Protein AF-A0A7Y4JTW4-F1 (afdb_monomer_lite)

pLDDT: mean 84.29, std 13.77, range [33.34, 96.62]

Radius of gyration: 16.79 Å; chains: 1; bounding box: 44×38×46 Å

Structure (mmCIF, N/CA/C/O backbone):
data_AF-A0A7Y4JTW4-F1
#
_entry.id   AF-A0A7Y4JTW4-F1
#
loop_
_atom_site.group_PDB
_atom_site.id
_atom_site.type_symbol
_atom_site.label_atom_id
_atom_site.label_alt_id
_atom_site.label_comp_id
_atom_site.label_asym_id
_atom_site.label_entity_id
_atom_site.label_seq_id
_atom_site.pdbx_PDB_ins_code
_atom_site.Cartn_x
_atom_site.Cartn_y
_atom_site.Cartn_z
_atom_site.occupancy
_atom_site.B_iso_or_equiv
_atom_site.auth_seq_id
_atom_site.auth_comp_id
_atom_site.auth_asym_id
_atom_site.auth_atom_id
_atom_site.pdbx_PDB_model_num
ATOM 1 N N . VAL A 1 1 ? 24.278 -27.206 -2.780 1.00 47.94 1 VAL A N 1
ATOM 2 C CA . VAL A 1 1 ? 23.056 -26.739 -3.478 1.00 47.94 1 VAL A CA 1
ATOM 3 C C . VAL A 1 1 ? 22.420 -25.728 -2.543 1.00 47.94 1 VAL A C 1
ATOM 5 O O . VAL A 1 1 ? 21.981 -26.154 -1.494 1.00 47.94 1 VAL A O 1
ATOM 8 N N . GLY A 1 2 ? 22.519 -24.411 -2.703 1.00 50.31 2 GLY A N 1
ATOM 9 C CA . GLY A 1 2 ? 22.709 -23.586 -3.894 1.00 50.31 2 GLY A CA 1
ATOM 10 C C . GLY A 1 2 ? 21.420 -22.787 -4.067 1.00 50.31 2 GLY A C 1
ATOM 11 O O . GLY A 1 2 ? 20.563 -23.230 -4.823 1.00 50.31 2 GLY A O 1
ATOM 12 N N . ASP A 1 3 ? 21.254 -21.712 -3.290 1.00 65.81 3 ASP A N 1
ATOM 13 C CA . ASP A 1 3 ? 20.049 -20.871 -3.254 1.00 65.81 3 ASP A CA 1
ATOM 14 C C . ASP A 1 3 ? 19.838 -20.158 -4.597 1.00 65.81 3 ASP A C 1
ATOM 16 O O . ASP A 1 3 ? 20.261 -19.023 -4.809 1.00 65.81 3 ASP A O 1
ATOM 20 N N . ILE A 1 4 ? 19.210 -20.853 -5.545 1.00 70.94 4 ILE A N 1
ATOM 21 C CA . ILE A 1 4 ? 18.738 -20.263 -6.796 1.00 70.94 4 ILE A CA 1
ATOM 22 C C . ILE A 1 4 ? 17.365 -19.654 -6.512 1.00 70.94 4 ILE A C 1
ATOM 24 O O . ILE A 1 4 ? 16.379 -20.372 -6.354 1.00 70.94 4 ILE A O 1
ATOM 28 N N . GLY A 1 5 ? 17.307 -18.324 -6.446 1.00 71.31 5 GLY A N 1
ATOM 29 C CA . GLY A 1 5 ? 16.070 -17.555 -6.325 1.00 71.31 5 GLY A CA 1
ATOM 30 C C . GLY A 1 5 ? 15.777 -16.757 -7.595 1.00 71.31 5 GLY A C 1
ATOM 31 O O . GLY A 1 5 ? 16.687 -16.214 -8.217 1.00 71.31 5 GLY A O 1
ATOM 32 N N . GLN A 1 6 ? 14.501 -16.661 -7.973 1.00 73.25 6 GLN A N 1
ATOM 33 C CA . GLN A 1 6 ? 14.028 -15.773 -9.036 1.00 73.25 6 GLN A CA 1
ATOM 34 C C . GLN A 1 6 ? 13.339 -14.560 -8.403 1.00 73.25 6 GLN A C 1
ATOM 36 O O . GLN A 1 6 ? 12.412 -14.718 -7.610 1.00 73.25 6 GLN A O 1
ATOM 41 N N . VAL A 1 7 ? 13.757 -13.352 -8.784 1.00 73.69 7 VAL A N 1
ATOM 42 C CA . VAL A 1 7 ? 13.100 -12.101 -8.380 1.00 73.69 7 VAL A CA 1
ATOM 43 C C . VAL A 1 7 ? 12.249 -11.596 -9.540 1.00 73.69 7 VAL A C 1
ATOM 45 O O . VAL A 1 7 ? 12.721 -11.509 -10.671 1.00 73.69 7 VAL A O 1
ATOM 48 N N . VAL A 1 8 ? 10.986 -11.265 -9.263 1.00 79.19 8 VAL A N 1
ATOM 49 C CA . VAL A 1 8 ? 10.088 -10.614 -10.226 1.00 79.19 8 VAL A CA 1
ATOM 50 C C . VAL A 1 8 ? 9.944 -9.153 -9.826 1.00 79.19 8 VAL A C 1
ATOM 52 O O . VAL A 1 8 ? 9.348 -8.844 -8.793 1.00 79.19 8 VAL A O 1
ATOM 55 N N . SER A 1 9 ? 10.492 -8.251 -10.638 1.00 76.06 9 SER A N 1
ATOM 56 C CA . SER A 1 9 ? 10.408 -6.811 -10.386 1.00 76.06 9 SER A CA 1
ATOM 57 C C . SER A 1 9 ? 8.951 -6.350 -10.312 1.00 76.06 9 SER A C 1
ATOM 59 O O . SER A 1 9 ? 8.116 -6.734 -11.130 1.00 76.06 9 SER A O 1
ATOM 61 N N . GLY A 1 10 ? 8.639 -5.530 -9.308 1.00 78.44 10 GLY A N 1
ATOM 62 C CA . GLY A 1 10 ? 7.292 -5.003 -9.076 1.00 78.44 10 GLY A CA 1
ATOM 63 C C . GLY A 1 10 ? 6.348 -5.938 -8.313 1.00 78.44 10 GLY A C 1
ATOM 64 O O . GLY A 1 10 ? 5.273 -5.4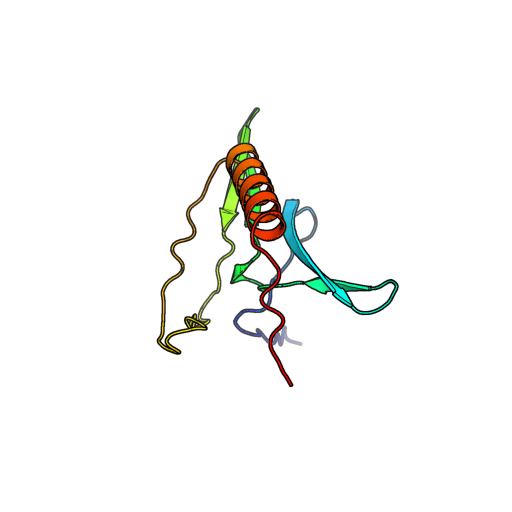90 -7.910 1.00 78.44 10 GLY A O 1
ATOM 65 N N . LEU A 1 11 ? 6.734 -7.194 -8.055 1.00 84.94 11 LEU A N 1
ATOM 66 C CA . LEU A 1 11 ? 5.975 -8.083 -7.176 1.00 84.94 11 LEU A CA 1
ATOM 67 C C . LEU A 1 11 ? 6.042 -7.573 -5.730 1.00 84.94 11 LEU A C 1
ATOM 69 O O . LEU A 1 11 ? 7.113 -7.234 -5.230 1.00 84.94 11 LEU A O 1
ATOM 73 N N . ALA A 1 12 ? 4.901 -7.543 -5.040 1.00 86.00 12 ALA A N 1
ATOM 74 C CA . ALA A 1 12 ? 4.899 -7.275 -3.607 1.00 86.00 12 ALA A CA 1
ATOM 75 C C . ALA A 1 12 ? 5.546 -8.451 -2.861 1.00 86.00 12 ALA A C 1
ATOM 77 O O . ALA A 1 12 ? 5.030 -9.568 -2.896 1.00 86.00 12 ALA A O 1
ATOM 78 N N . SER A 1 13 ? 6.664 -8.199 -2.184 1.00 86.00 13 SER A N 1
ATOM 79 C CA . SER A 1 13 ? 7.251 -9.135 -1.225 1.00 86.00 13 SER A CA 1
ATOM 80 C C . SER A 1 13 ? 6.566 -8.989 0.130 1.00 86.00 13 SER A C 1
ATOM 82 O O . SER A 1 13 ? 6.092 -7.906 0.463 1.00 86.00 13 SER A O 1
ATOM 84 N N . PHE A 1 14 ? 6.510 -10.058 0.918 1.00 89.50 14 PHE A N 1
ATOM 85 C CA . PHE A 1 14 ? 5.992 -10.040 2.286 1.00 89.50 14 PHE A CA 1
ATOM 86 C C . PHE A 1 14 ? 6.929 -10.841 3.177 1.00 89.50 14 PHE A C 1
ATOM 88 O O . PHE A 1 14 ? 7.464 -11.861 2.740 1.00 89.50 14 PHE A O 1
ATOM 95 N N . SER A 1 15 ? 7.092 -10.386 4.414 1.00 90.38 15 SER A N 1
ATOM 96 C CA . SER A 1 15 ? 7.865 -11.097 5.431 1.00 90.38 15 SER A CA 1
ATOM 97 C C . SER A 1 15 ? 6.966 -11.511 6.590 1.00 90.38 15 SER A C 1
ATOM 99 O O . SER A 1 15 ? 5.983 -10.837 6.903 1.00 90.38 15 SER A O 1
ATOM 101 N N . GLU A 1 16 ? 7.298 -12.618 7.252 1.00 92.00 16 GLU A N 1
ATOM 102 C CA . GLU A 1 16 ? 6.583 -13.031 8.460 1.00 92.00 16 GLU A CA 1
ATOM 103 C C . GLU A 1 16 ? 6.659 -11.943 9.540 1.00 92.00 16 GLU A C 1
ATOM 105 O O . GLU A 1 16 ? 7.693 -11.305 9.738 1.00 92.00 16 GLU A O 1
ATOM 110 N N . GLY A 1 17 ? 5.533 -11.707 10.219 1.00 91.44 17 GLY A N 1
ATOM 111 C CA . GLY A 1 17 ? 5.411 -10.659 11.236 1.00 91.44 17 GLY A CA 1
ATOM 112 C C . GLY A 1 17 ? 5.321 -9.229 10.689 1.00 91.44 17 GLY A C 1
ATOM 113 O O . GLY A 1 17 ? 5.204 -8.293 11.478 1.00 91.44 17 GLY A O 1
ATOM 114 N N . GLU A 1 18 ? 5.348 -9.033 9.367 1.00 92.94 18 GLU A N 1
ATOM 115 C CA . GLU A 1 18 ? 5.183 -7.712 8.767 1.00 92.94 18 GLU A CA 1
ATOM 116 C C . GLU A 1 18 ? 3.733 -7.215 8.903 1.00 92.94 18 GLU A C 1
ATOM 118 O O . GLU A 1 18 ? 2.783 -7.876 8.484 1.00 92.94 18 GLU A O 1
ATOM 123 N N . GLU A 1 19 ? 3.557 -6.008 9.443 1.00 94.81 19 GLU A N 1
ATOM 124 C CA . GLU A 1 19 ? 2.279 -5.299 9.407 1.00 94.81 19 GLU A CA 1
ATOM 125 C C . GLU A 1 19 ? 2.236 -4.403 8.166 1.00 94.81 19 GLU A C 1
ATOM 127 O O . GLU A 1 19 ? 3.139 -3.595 7.937 1.00 94.81 19 GLU A O 1
ATOM 132 N N . VAL A 1 20 ? 1.195 -4.544 7.343 1.00 94.50 20 VAL A N 1
ATOM 133 C CA . VAL A 1 20 ? 1.104 -3.867 6.043 1.00 94.50 20 VAL A CA 1
ATOM 134 C C . VAL A 1 20 ? -0.287 -3.318 5.777 1.00 94.50 20 VAL A C 1
ATOM 136 O O . VAL A 1 20 ? -1.295 -3.856 6.233 1.00 94.50 20 VAL A O 1
ATOM 139 N N . VAL A 1 21 ? -0.340 -2.267 4.967 1.00 94.25 21 VAL A N 1
ATOM 140 C CA . VAL A 1 21 ? -1.558 -1.819 4.293 1.00 94.25 21 VAL A CA 1
ATOM 141 C C . VAL A 1 21 ? -1.428 -2.158 2.815 1.00 94.25 21 VAL A C 1
ATOM 143 O O . VAL A 1 21 ? -0.431 -1.824 2.173 1.00 94.25 21 VAL A O 1
ATOM 146 N N . VAL A 1 22 ? -2.450 -2.825 2.286 1.00 93.56 22 VAL A N 1
ATOM 147 C CA . VAL A 1 22 ? -2.554 -3.231 0.885 1.00 93.56 22 VAL A CA 1
ATOM 148 C C . VAL A 1 22 ? -3.951 -2.937 0.354 1.00 93.56 22 VAL A C 1
ATOM 150 O O . VAL A 1 22 ? -4.919 -2.884 1.116 1.00 93.56 22 VAL A O 1
ATOM 153 N N . PHE A 1 23 ? -4.064 -2.773 -0.960 1.00 91.94 23 PHE A N 1
ATOM 154 C CA . PHE A 1 23 ? -5.340 -2.577 -1.638 1.00 91.94 23 PHE A CA 1
ATOM 155 C C . PHE A 1 23 ? -5.759 -3.870 -2.319 1.00 91.94 23 PHE A C 1
ATOM 157 O O . PHE A 1 23 ? -4.959 -4.510 -2.995 1.00 91.94 23 PHE A O 1
ATOM 164 N N . LEU A 1 24 ? -7.014 -4.263 -2.127 1.00 91.00 24 LEU A N 1
ATOM 165 C CA . LEU A 1 24 ? -7.543 -5.519 -2.637 1.00 91.00 24 LEU A CA 1
ATOM 166 C C . LEU A 1 24 ? -8.703 -5.261 -3.589 1.00 91.00 24 LEU A C 1
ATOM 168 O O . LEU A 1 24 ? -9.569 -4.427 -3.328 1.00 91.00 24 LEU A O 1
ATOM 172 N N . GLU A 1 25 ? -8.753 -6.045 -4.654 1.00 89.56 25 GLU A N 1
ATOM 173 C CA . GLU A 1 25 ? -9.882 -6.111 -5.573 1.00 89.56 25 GLU A CA 1
ATOM 174 C C . GLU A 1 25 ? -10.581 -7.457 -5.439 1.00 89.56 25 GLU A C 1
ATOM 176 O O . GLU A 1 25 ? -9.940 -8.492 -5.250 1.00 89.56 25 GLU A O 1
ATOM 181 N N . LYS A 1 26 ? -11.911 -7.460 -5.552 1.00 89.62 26 LYS A N 1
ATOM 182 C CA . LYS A 1 26 ? -12.672 -8.711 -5.587 1.00 89.62 26 LYS A CA 1
ATOM 183 C C . LYS A 1 26 ? -12.390 -9.449 -6.890 1.00 89.62 26 LYS A C 1
ATOM 185 O O . LYS A 1 26 ? -12.547 -8.894 -7.974 1.00 89.62 26 LYS A O 1
ATOM 190 N N . ARG A 1 27 ? -12.067 -10.732 -6.772 1.00 87.50 27 ARG A N 1
ATOM 191 C CA . ARG A 1 27 ? -11.947 -11.678 -7.877 1.00 87.50 27 ARG A CA 1
ATOM 192 C C . ARG A 1 27 ? -13.018 -12.755 -7.710 1.00 87.50 27 ARG A C 1
ATOM 194 O O . ARG A 1 27 ? -12.876 -13.689 -6.926 1.00 87.50 27 ARG A O 1
ATOM 201 N N . GLY A 1 28 ? -14.116 -12.615 -8.448 1.00 85.31 28 GLY A N 1
ATOM 202 C CA . GLY A 1 28 ? -15.274 -13.502 -8.312 1.00 85.31 28 GLY A CA 1
ATOM 203 C C . GLY A 1 28 ? -16.000 -13.335 -6.971 1.00 85.31 28 GLY A C 1
ATOM 204 O O . GLY A 1 28 ? -15.984 -12.258 -6.376 1.00 85.31 28 GLY A O 1
ATOM 205 N N . ALA A 1 29 ? -16.667 -14.397 -6.511 1.00 84.44 29 ALA A N 1
ATOM 206 C CA . ALA A 1 29 ? -17.546 -14.337 -5.340 1.00 84.44 29 ALA A CA 1
ATOM 207 C C . ALA A 1 29 ? -16.804 -14.336 -3.992 1.00 84.44 29 ALA A C 1
ATOM 209 O O . ALA A 1 29 ? -17.332 -13.812 -3.011 1.00 84.44 29 ALA A O 1
ATOM 210 N N . SER A 1 30 ? -15.603 -14.922 -3.929 1.00 85.00 30 SER A N 1
ATOM 211 C CA . SER A 1 30 ? -14.957 -15.240 -2.644 1.00 85.00 30 SER A CA 1
ATOM 212 C C . SER A 1 30 ? -13.456 -14.970 -2.590 1.00 85.00 30 SER A C 1
ATOM 214 O O . SER A 1 30 ? -12.873 -15.107 -1.520 1.00 85.00 30 SER A O 1
ATOM 216 N N . ALA A 1 31 ? -12.816 -14.598 -3.702 1.00 88.56 31 ALA A N 1
ATOM 217 C CA . ALA A 1 31 ? -11.384 -14.325 -3.711 1.00 88.56 31 ALA A CA 1
ATOM 218 C C . ALA A 1 31 ? -11.100 -12.823 -3.778 1.00 88.56 31 ALA A C 1
ATOM 220 O O . ALA A 1 31 ? -11.882 -12.037 -4.318 1.00 88.56 31 ALA A O 1
ATOM 221 N N . PHE A 1 32 ? -9.942 -12.443 -3.250 1.00 87.12 32 PHE A N 1
ATOM 222 C CA . PHE A 1 32 ? -9.371 -11.113 -3.397 1.00 87.12 32 PHE A CA 1
ATOM 223 C C . PHE A 1 32 ? -8.018 -11.226 -4.085 1.00 87.12 32 PHE A C 1
ATOM 225 O O . PHE A 1 32 ? -7.268 -12.171 -3.843 1.00 87.12 32 PHE A O 1
ATOM 232 N N . GLN A 1 33 ? -7.715 -10.260 -4.941 1.00 88.56 33 GLN A N 1
ATOM 233 C CA . GLN A 1 33 ? -6.398 -10.098 -5.537 1.00 88.56 33 GLN A CA 1
ATOM 234 C C . GLN A 1 33 ? -5.779 -8.794 -5.055 1.00 88.56 33 GLN A C 1
ATOM 236 O O . GLN A 1 33 ? -6.481 -7.803 -4.846 1.00 88.56 33 GLN A O 1
ATOM 241 N N . LEU A 1 34 ? -4.460 -8.803 -4.883 1.00 88.38 34 LEU A N 1
ATOM 242 C CA . LEU A 1 34 ? -3.711 -7.590 -4.597 1.00 88.38 34 LEU A CA 1
ATOM 243 C C . LEU A 1 34 ? -3.809 -6.640 -5.796 1.00 88.38 34 LEU A C 1
ATOM 245 O O . LEU A 1 34 ? -3.595 -7.056 -6.931 1.00 88.38 34 LEU A O 1
ATOM 249 N N . SER A 1 35 ? -4.116 -5.374 -5.535 1.00 86.50 35 SER A N 1
ATOM 250 C CA . SER A 1 35 ? -4.099 -4.298 -6.524 1.00 86.50 35 SER A CA 1
ATOM 251 C C . SER A 1 35 ? -2.869 -3.417 -6.298 1.00 86.50 35 SER A C 1
ATOM 253 O O . SER A 1 35 ? -2.471 -3.159 -5.162 1.00 86.50 35 SER A O 1
ATOM 255 N N . GLY A 1 36 ? -2.217 -3.004 -7.386 1.00 83.94 36 GLY A N 1
ATOM 256 C CA . GLY A 1 36 ? -1.018 -2.154 -7.355 1.00 83.94 36 GLY A CA 1
ATOM 257 C C . GLY A 1 36 ? 0.300 -2.843 -6.965 1.00 83.94 36 GLY A C 1
ATOM 258 O O . GLY A 1 36 ? 1.356 -2.234 -7.114 1.00 83.94 36 GLY A O 1
ATOM 259 N N . MET A 1 37 ? 0.282 -4.103 -6.512 1.00 89.44 37 MET A N 1
ATOM 260 C CA . MET A 1 37 ? 1.487 -4.877 -6.157 1.00 89.44 37 MET A CA 1
ATOM 261 C C . MET A 1 37 ? 2.441 -4.090 -5.234 1.00 89.44 37 MET A C 1
ATOM 263 O O . MET A 1 37 ? 1.987 -3.532 -4.235 1.00 89.44 37 MET A O 1
ATOM 267 N N . ALA A 1 38 ? 3.745 -4.031 -5.538 1.00 85.06 38 ALA A N 1
ATOM 268 C CA . ALA A 1 38 ? 4.716 -3.286 -4.734 1.00 85.06 38 ALA A CA 1
ATOM 269 C C . ALA A 1 38 ? 4.388 -1.783 -4.638 1.00 85.06 38 ALA A C 1
ATOM 271 O O . ALA A 1 38 ? 4.597 -1.184 -3.589 1.00 85.06 38 ALA A O 1
ATOM 272 N N . GLN A 1 39 ? 3.805 -1.187 -5.686 1.00 87.50 39 GLN A N 1
ATOM 273 C CA . GLN A 1 39 ? 3.451 0.241 -5.710 1.00 87.50 39 GLN A CA 1
ATOM 274 C C . GLN A 1 39 ? 2.312 0.581 -4.736 1.00 87.50 39 GLN A C 1
ATOM 276 O O . GLN A 1 39 ? 2.230 1.702 -4.243 1.00 87.50 39 GLN A O 1
ATOM 281 N N . GLY A 1 40 ? 1.418 -0.379 -4.480 1.00 89.12 40 GLY A N 1
ATOM 282 C CA . GLY A 1 40 ? 0.256 -0.213 -3.604 1.00 89.12 40 GLY A CA 1
ATOM 283 C C . GLY A 1 40 ? 0.491 -0.645 -2.155 1.00 89.12 40 GLY A C 1
ATOM 284 O O . GLY A 1 40 ? -0.415 -0.516 -1.331 1.00 89.12 40 GLY A O 1
ATOM 285 N N . LYS A 1 41 ? 1.671 -1.186 -1.832 1.00 93.81 41 LYS A N 1
ATOM 286 C CA . LYS A 1 41 ? 1.984 -1.712 -0.502 1.00 93.81 41 LYS A CA 1
ATOM 287 C C . LYS A 1 41 ? 2.595 -0.622 0.378 1.00 93.81 41 LYS A C 1
ATOM 289 O O . LYS A 1 41 ? 3.527 0.068 -0.026 1.00 93.81 41 LYS A O 1
ATOM 294 N N . TYR A 1 42 ? 2.124 -0.533 1.618 1.00 94.44 42 TYR A N 1
ATOM 295 C CA . TYR A 1 42 ? 2.753 0.259 2.672 1.00 94.44 42 TYR A CA 1
ATOM 296 C C . TYR A 1 42 ? 3.126 -0.651 3.837 1.00 94.44 42 TYR A C 1
ATOM 298 O O . TYR A 1 42 ? 2.275 -1.383 4.340 1.00 94.44 42 TYR A O 1
ATOM 306 N N . GLN A 1 43 ? 4.370 -0.579 4.297 1.00 94.94 43 GLN A N 1
ATOM 307 C CA . GLN A 1 43 ? 4.797 -1.205 5.541 1.00 94.94 43 GLN A CA 1
ATOM 308 C C . GLN A 1 43 ? 4.413 -0.310 6.719 1.00 94.94 43 GLN A C 1
ATOM 310 O O . GLN A 1 43 ? 4.683 0.893 6.718 1.00 94.94 43 GLN A O 1
ATOM 315 N N . VAL A 1 44 ? 3.795 -0.892 7.740 1.00 95.38 44 VAL A N 1
ATOM 316 C CA . VAL A 1 44 ? 3.475 -0.196 8.982 1.00 95.38 44 VAL A CA 1
ATOM 317 C C . VAL A 1 44 ? 4.655 -0.335 9.935 1.00 95.38 44 VAL A C 1
ATOM 319 O O . VAL A 1 44 ? 4.961 -1.418 10.426 1.00 95.38 44 VAL A O 1
ATOM 322 N N . GLN A 1 45 ? 5.322 0.781 10.209 1.00 94.94 45 GLN A N 1
ATOM 323 C CA . GLN A 1 45 ? 6.414 0.865 11.170 1.00 94.94 45 GLN A CA 1
ATOM 324 C C . GLN A 1 45 ? 5.900 1.518 12.451 1.00 94.94 45 GLN A C 1
ATOM 326 O O . GLN A 1 45 ? 5.477 2.676 12.449 1.00 94.94 45 GLN A O 1
ATOM 331 N N . ARG A 1 46 ? 5.909 0.772 13.556 1.00 92.06 46 ARG A N 1
ATOM 332 C CA . ARG A 1 46 ? 5.494 1.281 14.868 1.00 92.06 46 ARG A CA 1
ATOM 333 C C . ARG A 1 46 ? 6.683 1.928 15.568 1.00 92.06 46 ARG A C 1
ATOM 335 O O . ARG A 1 46 ? 7.688 1.272 15.818 1.00 92.06 46 ARG A O 1
ATOM 342 N N . THR A 1 47 ? 6.555 3.206 15.905 1.00 82.94 47 THR A N 1
ATOM 343 C CA . THR A 1 47 ? 7.563 3.979 16.642 1.00 82.94 47 THR A CA 1
ATOM 344 C C . THR A 1 47 ? 6.906 4.561 17.891 1.00 82.94 47 THR A C 1
ATOM 346 O O . THR A 1 47 ? 6.285 5.626 17.847 1.00 82.94 47 THR A O 1
ATOM 349 N N . GLY A 1 48 ? 6.998 3.833 19.008 1.00 83.44 48 GLY A N 1
ATOM 350 C CA . GLY A 1 48 ? 6.349 4.206 20.268 1.00 83.44 48 GLY A CA 1
ATOM 351 C C . GLY A 1 48 ? 4.813 4.144 20.179 1.00 83.44 48 GLY A C 1
ATOM 352 O O . GLY A 1 48 ? 4.287 3.164 19.653 1.00 83.44 48 GLY A O 1
ATOM 353 N N . PRO A 1 49 ? 4.070 5.155 20.675 1.00 85.00 49 PRO A N 1
ATOM 354 C CA . PRO A 1 49 ? 2.605 5.162 20.609 1.00 85.00 49 PRO A CA 1
ATOM 355 C C . PRO A 1 49 ? 2.059 5.407 19.189 1.00 85.00 49 PRO A C 1
ATOM 357 O O . PRO A 1 49 ? 0.859 5.265 18.964 1.00 85.00 49 PRO A O 1
ATOM 360 N N . GLY A 1 50 ? 2.916 5.793 18.237 1.00 90.38 50 GLY A N 1
ATOM 361 C CA . GLY A 1 50 ? 2.541 6.097 16.858 1.00 90.38 50 GLY A CA 1
ATOM 362 C C . GLY A 1 50 ? 2.881 4.984 15.865 1.00 90.38 50 GLY A C 1
ATOM 363 O O . GLY A 1 50 ? 3.715 4.113 16.121 1.00 90.38 50 GLY A O 1
ATOM 364 N N . ALA A 1 51 ? 2.256 5.051 14.689 1.00 94.81 51 ALA A N 1
ATOM 365 C CA . ALA A 1 51 ? 2.558 4.185 13.555 1.00 94.81 51 ALA A CA 1
ATOM 366 C C . ALA A 1 51 ? 2.702 5.005 12.267 1.00 94.81 51 ALA A C 1
ATOM 368 O O . ALA A 1 51 ? 1.866 5.863 11.964 1.00 94.81 51 ALA A O 1
ATOM 369 N N . MET A 1 52 ? 3.747 4.705 11.502 1.00 96.62 52 MET A N 1
ATOM 370 C CA . MET A 1 52 ? 4.030 5.272 10.189 1.00 96.62 52 MET A CA 1
ATOM 371 C C . MET A 1 52 ? 3.682 4.253 9.109 1.00 96.62 52 MET A C 1
ATOM 373 O O . MET A 1 52 ? 4.013 3.080 9.236 1.00 96.62 52 MET A O 1
ATOM 377 N N . ALA A 1 53 ? 3.032 4.697 8.041 1.00 96.00 53 ALA A N 1
ATOM 378 C CA . ALA A 1 53 ? 2.849 3.922 6.826 1.00 96.00 53 ALA A CA 1
ATOM 379 C C . ALA A 1 53 ? 3.918 4.345 5.812 1.00 96.00 53 ALA A C 1
ATOM 381 O O . ALA A 1 53 ? 3.887 5.456 5.277 1.00 96.00 53 ALA A O 1
ATOM 382 N N . VAL A 1 54 ? 4.880 3.460 5.576 1.00 94.56 54 VAL A N 1
ATOM 383 C CA . VAL A 1 54 ? 6.033 3.679 4.702 1.00 94.56 54 VAL A CA 1
ATOM 384 C C . VAL A 1 54 ? 5.783 2.965 3.372 1.00 94.56 54 VAL A C 1
ATOM 386 O O . VAL A 1 54 ? 5.558 1.756 3.390 1.00 94.56 54 VAL A O 1
ATOM 389 N N . PRO A 1 55 ? 5.790 3.663 2.222 1.00 92.25 55 PRO A N 1
ATOM 390 C CA . PRO A 1 55 ? 5.636 3.021 0.918 1.00 92.25 55 PRO A CA 1
ATOM 391 C C . PRO A 1 55 ? 6.699 1.939 0.702 1.00 92.25 55 PRO A C 1
ATOM 393 O O . PRO A 1 55 ? 7.874 2.158 1.001 1.00 92.25 55 PRO A O 1
ATOM 396 N N . ALA A 1 56 ? 6.296 0.782 0.183 1.00 89.44 56 ALA A N 1
ATOM 397 C CA . ALA A 1 56 ? 7.235 -0.273 -0.165 1.00 89.44 56 ALA A CA 1
ATOM 398 C C . ALA A 1 56 ? 8.109 0.143 -1.360 1.00 89.44 56 ALA A C 1
ATOM 400 O O . ALA A 1 56 ? 7.685 0.894 -2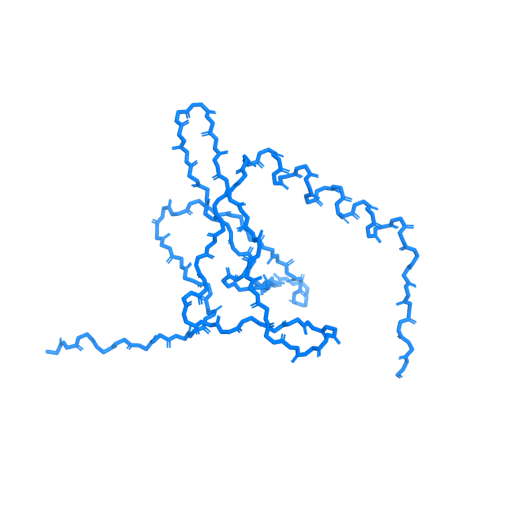.241 1.00 89.44 56 ALA A O 1
ATOM 401 N N . SER A 1 57 ? 9.340 -0.370 -1.396 1.00 85.19 57 SER A N 1
ATOM 402 C CA . SER A 1 57 ? 10.224 -0.184 -2.546 1.00 85.19 57 SER A CA 1
ATOM 403 C C . SER A 1 57 ? 9.690 -0.962 -3.746 1.00 85.19 57 SER A C 1
ATOM 405 O O . SER A 1 57 ? 9.316 -2.128 -3.623 1.00 85.19 57 SER A O 1
ATOM 407 N N . THR A 1 58 ? 9.702 -0.339 -4.922 1.00 82.62 58 THR A N 1
ATOM 408 C CA . THR A 1 58 ? 9.402 -1.012 -6.194 1.00 82.62 58 THR A CA 1
ATOM 409 C C . THR A 1 58 ? 10.638 -1.682 -6.802 1.00 82.62 58 THR A C 1
ATOM 411 O O . THR A 1 58 ? 10.545 -2.256 -7.887 1.00 82.62 58 THR A O 1
ATOM 414 N N . GLY A 1 59 ? 11.782 -1.641 -6.104 1.00 81.75 59 GLY A N 1
ATOM 415 C CA . GLY A 1 59 ? 13.060 -2.147 -6.599 1.00 81.75 59 GLY A CA 1
ATOM 416 C C . GLY A 1 59 ? 13.444 -1.457 -7.905 1.00 81.75 59 GLY A C 1
ATOM 417 O O . GLY A 1 59 ? 13.267 -0.249 -8.043 1.00 81.75 59 GLY A O 1
ATOM 418 N N . ASP A 1 60 ? 13.876 -2.251 -8.882 1.00 82.06 60 ASP A N 1
ATOM 419 C CA . ASP A 1 60 ? 14.261 -1.778 -10.218 1.00 82.06 60 ASP A CA 1
ATOM 420 C C . ASP A 1 60 ? 13.070 -1.661 -11.190 1.00 82.06 60 ASP A C 1
ATOM 422 O O . ASP A 1 60 ? 13.250 -1.539 -12.401 1.00 82.06 60 ASP A O 1
ATOM 426 N N . ALA A 1 61 ? 11.828 -1.754 -10.697 1.00 84.56 61 ALA A N 1
ATOM 427 C CA . ALA A 1 61 ? 10.656 -1.642 -11.557 1.00 84.56 61 ALA A CA 1
ATOM 428 C C . ALA A 1 61 ? 10.436 -0.192 -12.015 1.00 84.56 61 ALA A C 1
ATOM 430 O O . ALA A 1 61 ? 10.279 0.718 -11.198 1.00 84.56 61 ALA A O 1
ATOM 431 N N . VAL A 1 62 ? 10.334 -0.005 -13.332 1.00 86.75 62 VAL A N 1
ATOM 432 C CA . VAL A 1 62 ? 9.925 1.259 -13.953 1.00 86.75 62 VAL A CA 1
ATOM 433 C C . VAL A 1 62 ? 8.425 1.461 -13.749 1.00 86.75 62 VAL A C 1
ATOM 435 O O . VAL A 1 62 ? 7.620 0.569 -14.032 1.00 86.75 62 VAL A O 1
ATOM 438 N N . LEU A 1 63 ? 8.031 2.637 -13.260 1.00 87.25 63 LEU A N 1
ATOM 439 C CA . LEU A 1 63 ? 6.622 2.993 -13.112 1.00 87.25 63 LEU A CA 1
ATOM 440 C C . LEU A 1 63 ? 6.158 3.712 -14.369 1.00 87.25 63 LEU A C 1
ATOM 442 O O . LEU A 1 63 ? 6.846 4.596 -14.867 1.00 87.25 63 LEU A O 1
ATOM 446 N N . ILE A 1 64 ? 4.971 3.360 -14.850 1.00 88.44 64 ILE A N 1
ATOM 447 C CA . ILE A 1 64 ? 4.379 3.956 -16.045 1.00 88.44 64 ILE A CA 1
ATOM 448 C C . ILE A 1 64 ? 3.090 4.668 -15.646 1.00 88.44 64 ILE A C 1
ATOM 450 O O . ILE A 1 64 ? 2.219 4.069 -15.012 1.00 88.44 64 ILE A O 1
ATOM 454 N N . ASP A 1 65 ? 2.948 5.937 -16.028 1.00 85.44 65 ASP A N 1
ATOM 455 C CA . ASP A 1 65 ? 1.686 6.655 -15.860 1.00 85.44 65 ASP A CA 1
ATOM 456 C C . ASP A 1 65 ? 0.630 6.061 -16.818 1.00 85.44 65 ASP A C 1
ATOM 458 O O . ASP A 1 65 ? 0.845 6.022 -18.033 1.00 85.44 65 ASP A O 1
ATOM 462 N N . PRO A 1 66 ? -0.532 5.598 -16.322 1.00 82.50 66 PRO A N 1
ATOM 463 C CA . PRO A 1 66 ? -1.515 4.907 -17.154 1.00 82.50 66 PRO A CA 1
ATOM 464 C C . PRO A 1 66 ? -2.208 5.817 -18.182 1.00 82.50 66 PRO A C 1
ATOM 466 O O . PRO A 1 66 ? -2.798 5.314 -19.138 1.00 82.50 66 PRO A O 1
ATOM 469 N N . LYS A 1 67 ? -2.166 7.144 -18.004 1.00 88.00 67 LYS A N 1
ATOM 470 C CA . LYS A 1 67 ? -2.766 8.121 -18.922 1.00 88.00 67 LYS A CA 1
ATOM 471 C C . LYS A 1 67 ? -1.784 8.544 -20.006 1.00 88.00 67 LYS A C 1
ATOM 473 O O . LYS A 1 67 ? -2.169 8.598 -21.170 1.00 88.00 67 LYS A O 1
ATOM 478 N N . THR A 1 68 ? -0.542 8.855 -19.637 1.00 91.50 68 THR A N 1
ATOM 479 C CA . THR A 1 68 ? 0.463 9.367 -20.587 1.00 91.50 68 THR A CA 1
ATOM 480 C C . THR A 1 68 ? 1.323 8.265 -21.200 1.00 91.50 68 THR A C 1
ATOM 482 O O . THR A 1 68 ? 1.944 8.492 -22.236 1.00 91.50 68 THR A O 1
ATOM 485 N N . ARG A 1 69 ? 1.345 7.071 -20.588 1.00 90.81 69 ARG A N 1
ATOM 486 C CA . ARG A 1 69 ? 2.233 5.943 -20.919 1.00 90.81 69 ARG A CA 1
ATOM 487 C C . ARG A 1 69 ? 3.722 6.288 -20.848 1.00 90.81 69 ARG A C 1
ATOM 489 O O . ARG A 1 69 ? 4.536 5.599 -21.456 1.00 90.81 69 ARG A O 1
ATOM 496 N N . GLN A 1 70 ? 4.072 7.346 -20.126 1.00 93.94 70 GLN A N 1
ATOM 497 C CA . GLN A 1 70 ? 5.458 7.730 -19.892 1.00 93.94 70 GLN A CA 1
ATOM 498 C C . GLN A 1 70 ? 5.955 7.177 -18.562 1.00 93.94 70 GLN A C 1
ATOM 500 O O . GLN A 1 70 ? 5.164 6.905 -17.653 1.00 93.94 70 GLN A O 1
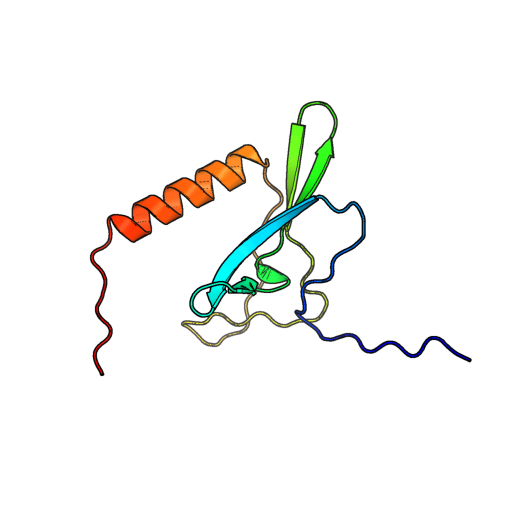ATOM 505 N N . GLU A 1 71 ? 7.273 7.031 -18.461 1.00 91.69 71 GLU A N 1
ATOM 506 C CA . GLU A 1 71 ? 7.926 6.717 -17.198 1.00 91.69 71 GLU A CA 1
ATOM 507 C C . GLU A 1 71 ? 7.625 7.800 -16.163 1.00 91.69 71 GLU A C 1
ATOM 509 O O . GLU A 1 71 ? 7.600 8.997 -16.459 1.00 91.69 71 GLU A O 1
AT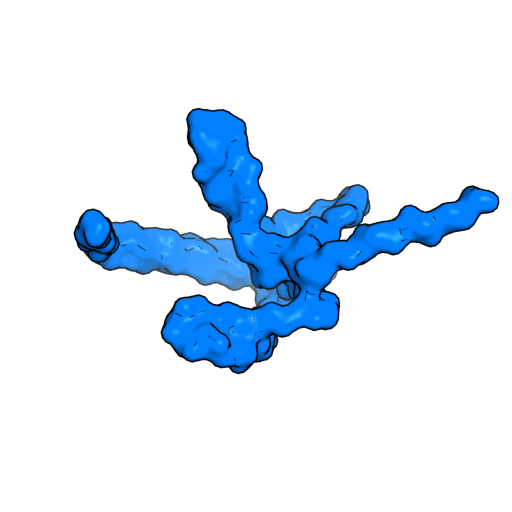OM 514 N N . THR A 1 72 ? 7.376 7.367 -14.937 1.00 88.69 72 THR A N 1
ATOM 515 C CA . THR A 1 72 ? 7.108 8.241 -13.804 1.00 88.69 72 THR A CA 1
ATOM 516 C C . THR A 1 72 ? 7.855 7.744 -12.574 1.00 88.69 72 THR A C 1
ATOM 518 O O . THR A 1 72 ? 8.278 6.591 -12.497 1.00 88.69 72 THR A O 1
ATOM 521 N N . ALA A 1 73 ? 8.028 8.625 -11.595 1.00 82.56 73 ALA A N 1
ATOM 522 C CA . ALA A 1 73 ? 8.621 8.287 -10.311 1.00 82.56 73 ALA A CA 1
ATOM 523 C C . ALA A 1 73 ? 7.531 8.159 -9.245 1.00 82.56 73 ALA A C 1
ATOM 525 O O . ALA A 1 73 ? 6.524 8.873 -9.267 1.00 82.56 73 ALA A O 1
ATOM 526 N N . SER A 1 74 ? 7.747 7.275 -8.269 1.00 80.19 74 SER A N 1
ATOM 527 C CA . SER A 1 74 ? 6.861 7.215 -7.111 1.00 80.19 74 SER A CA 1
ATOM 528 C C . SER A 1 74 ? 7.030 8.502 -6.315 1.00 80.19 74 SER A C 1
ATOM 530 O O . SER A 1 74 ? 8.125 8.820 -5.859 1.00 80.19 74 SER A O 1
ATOM 532 N N . ASN A 1 75 ? 5.938 9.240 -6.128 1.00 81.44 75 ASN A N 1
ATOM 533 C CA . ASN A 1 75 ? 5.898 10.389 -5.222 1.00 81.44 75 ASN A CA 1
ATOM 534 C C . ASN A 1 75 ? 5.280 10.014 -3.862 1.00 81.44 75 ASN A C 1
ATOM 536 O O . ASN A 1 75 ? 4.874 10.884 -3.090 1.00 81.44 75 ASN A O 1
ATOM 540 N N . ALA A 1 76 ? 5.149 8.713 -3.580 1.00 85.00 76 ALA A N 1
ATOM 541 C CA . ALA A 1 76 ? 4.638 8.239 -2.306 1.00 85.00 76 ALA A CA 1
ATOM 542 C C . ALA A 1 76 ? 5.659 8.556 -1.206 1.00 85.00 76 ALA A C 1
ATOM 544 O O . ALA A 1 76 ? 6.826 8.178 -1.291 1.00 85.00 76 ALA A O 1
ATOM 545 N N . LYS A 1 77 ? 5.211 9.255 -0.162 1.00 90.12 77 LYS A N 1
ATOM 546 C CA . LYS A 1 77 ? 6.033 9.605 1.001 1.00 90.12 77 LYS A CA 1
ATOM 547 C C . LYS A 1 77 ? 5.533 8.861 2.237 1.00 90.12 77 LYS A C 1
ATOM 549 O O . LYS A 1 77 ? 4.335 8.574 2.311 1.00 90.12 77 LYS A O 1
ATOM 554 N N . PRO A 1 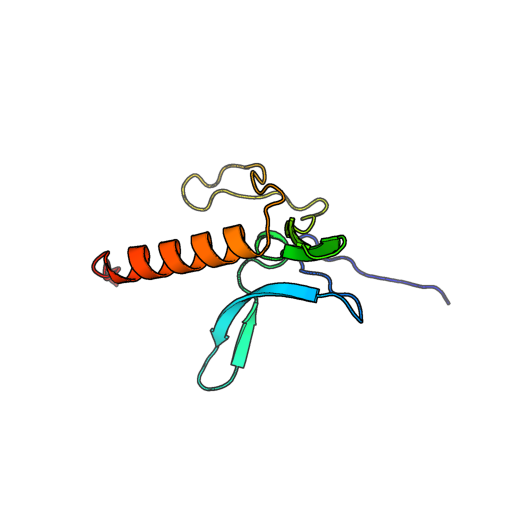78 ? 6.411 8.574 3.213 1.00 93.81 78 PRO A N 1
ATOM 555 C CA . PRO A 1 78 ? 5.981 8.116 4.525 1.00 93.81 78 PRO A CA 1
ATOM 556 C C . PRO A 1 78 ? 4.999 9.107 5.154 1.00 93.81 78 PRO A C 1
ATOM 558 O O . PRO A 1 78 ? 5.246 10.313 5.167 1.00 93.81 78 PRO A O 1
ATOM 561 N N . VAL A 1 79 ? 3.897 8.590 5.683 1.00 95.38 79 VAL A N 1
ATOM 562 C CA . VAL A 1 79 ? 2.861 9.363 6.386 1.00 95.38 79 VAL A CA 1
ATOM 563 C C . VAL A 1 79 ? 2.457 8.635 7.660 1.00 95.38 79 VAL A C 1
ATOM 565 O O . VAL A 1 79 ? 2.786 7.460 7.831 1.00 95.38 79 VAL A O 1
ATOM 568 N N . THR A 1 80 ? 1.726 9.289 8.562 1.00 96.50 80 THR A N 1
ATOM 569 C CA . THR A 1 80 ? 1.166 8.554 9.703 1.00 96.50 80 THR A CA 1
ATOM 570 C C . THR A 1 80 ? 0.096 7.572 9.222 1.00 96.50 80 THR A C 1
ATOM 572 O O . THR A 1 80 ? -0.604 7.809 8.230 1.00 96.50 80 THR A O 1
ATOM 575 N N . LEU A 1 81 ? -0.071 6.458 9.935 1.00 95.44 81 LEU A N 1
ATOM 576 C CA . LEU A 1 81 ? -1.095 5.466 9.602 1.00 95.44 81 LEU A CA 1
ATOM 577 C C . LEU A 1 81 ? -2.509 6.074 9.626 1.00 95.44 81 LEU A C 1
ATOM 579 O O . LEU A 1 81 ? -3.370 5.698 8.831 1.00 95.44 81 LEU A O 1
ATOM 583 N N . GLU A 1 82 ? -2.753 7.036 10.516 1.00 95.38 82 GLU A N 1
ATOM 584 C CA . GLU A 1 82 ? -4.031 7.745 10.593 1.00 95.38 82 GLU A CA 1
ATOM 585 C C . GLU A 1 82 ? -4.275 8.642 9.380 1.00 95.38 82 GLU A C 1
ATOM 587 O O . GLU A 1 82 ? -5.376 8.618 8.823 1.00 95.38 82 GLU A O 1
ATOM 592 N N . GLN A 1 83 ? -3.248 9.372 8.928 1.00 95.81 83 GLN A N 1
ATOM 593 C CA . GLN A 1 83 ? -3.314 10.177 7.708 1.00 95.81 83 GLN A CA 1
ATOM 594 C C . GLN A 1 83 ? -3.613 9.297 6.496 1.00 95.81 83 GLN A C 1
ATOM 596 O O . GLN A 1 83 ? -4.538 9.605 5.747 1.00 95.81 83 GLN A O 1
ATOM 601 N N . LEU A 1 84 ? -2.923 8.158 6.349 1.00 94.81 84 LEU A N 1
ATOM 602 C CA . LEU A 1 84 ? -3.191 7.223 5.254 1.00 94.81 84 LEU A CA 1
ATOM 603 C C . LEU A 1 84 ? -4.651 6.740 5.276 1.00 94.81 84 LEU A C 1
ATOM 605 O O . LEU A 1 84 ? -5.351 6.814 4.266 1.00 94.81 84 LEU A O 1
ATOM 609 N N . LYS A 1 85 ? -5.153 6.308 6.441 1.00 94.88 85 LYS A N 1
ATOM 610 C CA . LYS A 1 85 ? -6.552 5.874 6.605 1.00 94.88 85 LYS A CA 1
ATOM 611 C C . LYS A 1 85 ? -7.555 6.993 6.313 1.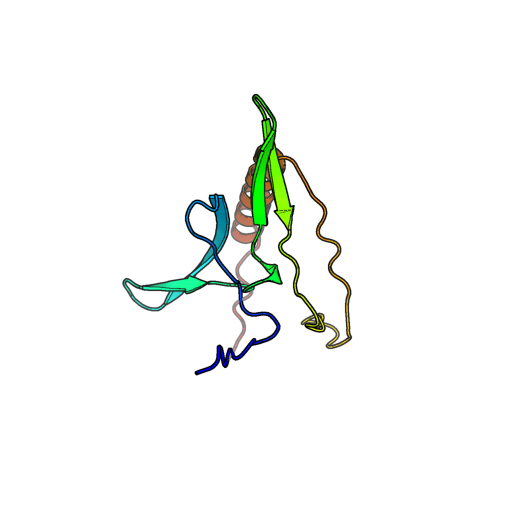00 94.88 85 LYS A C 1
ATOM 613 O O . LYS A 1 85 ? -8.648 6.716 5.816 1.00 94.88 85 LYS A O 1
ATOM 618 N N . ALA A 1 86 ? -7.243 8.237 6.667 1.00 96.25 86 ALA A N 1
ATOM 619 C CA . ALA A 1 86 ? -8.087 9.389 6.360 1.00 96.25 86 ALA A CA 1
ATOM 620 C C . ALA A 1 86 ? -8.121 9.666 4.849 1.00 96.25 86 ALA A C 1
ATOM 622 O O . ALA A 1 86 ? -9.207 9.789 4.283 1.00 96.25 86 ALA A O 1
ATOM 623 N N . SER A 1 87 ? -6.963 9.662 4.180 1.00 93.62 87 SER A N 1
ATOM 624 C CA . SER A 1 87 ? -6.855 9.852 2.729 1.00 93.62 87 SER A CA 1
ATOM 625 C C . SER A 1 87 ? -7.594 8.771 1.940 1.00 93.62 87 SER A C 1
ATOM 627 O O . SER A 1 87 ? -8.324 9.096 1.007 1.00 93.62 87 SER A O 1
ATOM 629 N N . VAL A 1 88 ? -7.480 7.499 2.341 1.00 92.44 88 VAL A N 1
ATOM 630 C CA . VAL A 1 88 ? -8.214 6.396 1.695 1.00 92.44 88 VAL A CA 1
ATOM 631 C C . VAL A 1 88 ? -9.725 6.581 1.847 1.00 92.44 88 VAL A C 1
ATOM 633 O O . VAL A 1 88 ? -10.457 6.464 0.867 1.00 92.44 88 VAL A O 1
ATOM 636 N N . ARG A 1 89 ? -10.210 6.932 3.046 1.00 94.69 89 ARG A N 1
ATOM 637 C CA . ARG A 1 89 ? -11.642 7.196 3.271 1.00 94.69 89 ARG A CA 1
ATOM 638 C C . ARG A 1 89 ? -12.153 8.357 2.420 1.00 94.69 89 ARG A C 1
ATOM 640 O O . ARG A 1 89 ? -13.201 8.223 1.794 1.00 94.69 89 ARG A O 1
ATOM 647 N N . ALA A 1 90 ? -11.403 9.456 2.352 1.00 94.31 90 ALA A N 1
ATOM 648 C CA . ALA A 1 90 ? -11.749 10.598 1.511 1.00 94.31 90 ALA A CA 1
ATOM 649 C C . ALA A 1 90 ? -11.788 10.220 0.018 1.00 94.31 90 ALA A C 1
ATOM 651 O O . ALA A 1 90 ? -12.732 10.579 -0.683 1.00 94.31 90 ALA A O 1
ATOM 652 N N . ALA A 1 91 ? -10.817 9.434 -0.459 1.00 90.88 91 ALA A N 1
ATOM 653 C CA . ALA A 1 91 ? -10.770 8.970 -1.845 1.00 90.88 91 ALA A CA 1
ATOM 654 C C . ALA A 1 91 ? -11.953 8.054 -2.203 1.00 90.88 91 ALA A C 1
ATOM 656 O O . ALA A 1 91 ? -12.498 8.161 -3.301 1.00 90.88 91 ALA A O 1
ATOM 657 N N . VAL A 1 92 ? -12.376 7.179 -1.286 1.00 91.38 92 VAL A N 1
ATOM 658 C CA . VAL A 1 92 ? -13.559 6.324 -1.478 1.00 91.38 92 VAL A CA 1
ATOM 659 C C . VAL A 1 92 ? -14.836 7.164 -1.545 1.00 91.38 92 VAL A C 1
ATOM 661 O O . VAL A 1 92 ? -15.651 6.954 -2.440 1.00 91.38 92 VAL A O 1
ATOM 664 N N . GLN A 1 93 ? -15.000 8.148 -0.656 1.00 92.69 93 GLN A N 1
ATOM 665 C CA . GLN A 1 93 ? -16.163 9.045 -0.681 1.00 92.69 93 GLN A CA 1
ATOM 666 C C . GLN A 1 93 ? -16.219 9.873 -1.972 1.00 92.69 93 GLN A C 1
ATOM 668 O O . GLN A 1 93 ? -17.275 9.976 -2.591 1.00 92.69 93 GLN A O 1
ATOM 673 N N . ALA A 1 94 ? -15.081 10.403 -2.428 1.00 90.38 94 ALA A N 1
ATOM 674 C CA . ALA A 1 94 ? -14.999 11.143 -3.686 1.00 90.38 94 ALA A CA 1
ATOM 675 C C . ALA A 1 94 ? -15.354 10.270 -4.905 1.00 90.38 94 ALA A C 1
ATOM 677 O O . ALA A 1 94 ? -16.048 10.731 -5.809 1.00 90.38 94 ALA A O 1
ATOM 678 N N . GLN A 1 95 ? -14.929 9.001 -4.917 1.00 84.75 95 GLN A N 1
ATOM 679 C CA . GLN A 1 95 ? -15.298 8.045 -5.970 1.00 84.75 95 GLN A CA 1
ATOM 680 C C . GLN A 1 95 ? -16.793 7.712 -5.974 1.00 84.75 95 GLN A C 1
ATOM 682 O O . GLN A 1 95 ? -17.364 7.527 -7.041 1.00 84.75 95 GLN A O 1
ATOM 687 N N . GLN A 1 96 ? -17.429 7.645 -4.803 1.00 82.44 96 GLN A N 1
ATOM 688 C CA . GLN A 1 96 ? -18.870 7.398 -4.685 1.00 82.44 96 GLN A CA 1
ATOM 689 C C . GLN A 1 96 ? -19.709 8.621 -5.082 1.00 82.44 96 GLN A C 1
ATOM 691 O O . GLN A 1 96 ? -20.800 8.465 -5.626 1.00 82.44 96 GLN A O 1
ATOM 696 N N . ALA A 1 97 ? -19.205 9.832 -4.821 1.00 75.94 97 ALA A N 1
ATOM 697 C CA . ALA A 1 97 ? -19.868 11.086 -5.175 1.00 75.94 97 ALA A CA 1
ATOM 698 C C . ALA A 1 97 ? -19.728 11.449 -6.666 1.00 75.94 97 ALA A C 1
ATOM 700 O O . ALA A 1 97 ? -20.561 12.178 -7.205 1.00 75.94 97 ALA A O 1
ATOM 701 N N . ALA A 1 98 ? -18.695 10.948 -7.349 1.00 61.69 98 ALA A N 1
ATOM 702 C CA . ALA A 1 98 ? -18.570 11.081 -8.794 1.00 61.69 98 ALA A CA 1
ATOM 703 C C . ALA A 1 98 ? -19.512 10.074 -9.487 1.00 61.69 98 ALA A C 1
ATOM 705 O O . ALA A 1 98 ? -19.362 8.868 -9.282 1.00 61.69 98 ALA A O 1
ATOM 706 N N . PRO A 1 99 ? -20.477 10.510 -10.324 1.00 51.75 99 PRO A N 1
ATOM 707 C CA . PRO A 1 99 ? -21.336 9.576 -11.038 1.00 51.75 99 PRO A CA 1
ATOM 708 C C . PRO A 1 99 ? -20.474 8.664 -11.914 1.00 51.75 99 PRO A C 1
ATOM 710 O O . PRO A 1 99 ? -19.576 9.129 -12.621 1.00 51.75 99 PRO A O 1
ATOM 713 N N . ALA A 1 100 ? -20.753 7.360 -11.859 1.00 52.88 100 ALA A N 1
ATOM 714 C CA . ALA A 1 100 ? -20.073 6.352 -12.654 1.00 52.88 100 ALA A CA 1
ATOM 715 C C . ALA A 1 100 ? -20.079 6.769 -14.132 1.00 52.88 100 ALA A C 1
ATOM 717 O O . ALA A 1 100 ? -21.113 6.702 -14.803 1.00 52.88 100 ALA A O 1
ATOM 718 N N . LYS A 1 101 ? -18.921 7.177 -14.668 1.00 50.12 101 LYS A N 1
ATOM 719 C CA . LYS A 1 101 ? -18.714 7.171 -16.116 1.00 50.12 101 LYS A CA 1
ATOM 720 C C . LYS A 1 101 ? -18.782 5.711 -16.546 1.00 50.12 101 LYS A C 1
ATOM 722 O O . LYS A 1 101 ? -17.795 4.985 -16.493 1.00 50.12 101 LYS A O 1
ATOM 727 N N . LYS A 1 102 ? -19.989 5.291 -16.930 1.00 42.25 102 LYS A N 1
ATOM 728 C CA . LYS A 1 102 ? -20.270 4.087 -17.707 1.00 42.25 102 LYS A CA 1
ATOM 729 C C . LYS A 1 102 ? -19.410 4.186 -18.970 1.00 42.25 102 LYS A C 1
ATOM 731 O O . LYS A 1 102 ? -19.770 4.884 -19.914 1.00 42.25 102 LYS A O 1
ATOM 736 N N . GLY A 1 103 ? -18.233 3.568 -18.941 1.00 39.25 103 GLY A N 1
ATOM 737 C CA . GLY A 1 103 ? -17.446 3.320 -20.139 1.00 39.25 103 GLY A CA 1
ATOM 738 C C . GLY A 1 103 ? -18.273 2.421 -21.044 1.00 39.25 103 GLY A C 1
ATOM 739 O O . GLY A 1 103 ? -18.633 1.311 -20.655 1.00 39.25 103 GLY A O 1
ATOM 740 N N . ALA A 1 104 ? -18.674 2.976 -22.181 1.00 40.19 104 ALA A N 1
ATOM 741 C CA . ALA A 1 104 ? -19.383 2.291 -23.241 1.00 40.19 104 ALA A CA 1
ATOM 742 C C . ALA A 1 104 ? -18.512 1.184 -23.863 1.00 40.19 104 ALA A C 1
ATOM 744 O O . ALA A 1 104 ? -17.288 1.263 -23.796 1.00 40.19 104 ALA A O 1
ATOM 745 N N . LYS A 1 105 ? -19.226 0.192 -24.412 1.00 33.34 105 LYS A N 1
ATOM 746 C CA . LYS A 1 105 ? -18.819 -0.959 -25.237 1.00 33.34 105 LYS A CA 1
ATOM 747 C C . LYS A 1 105 ? -17.412 -0.949 -25.829 1.00 33.34 105 LYS A C 1
ATOM 749 O O . LYS A 1 105 ? -17.068 0.041 -26.508 1.00 33.34 105 LYS A O 1
#

Foldseek 3Di:
DDPDDDDDQQAADDDPPWDKDFDWDDDPDDDIDTDRGQQRIWTWDDDDPWIKTARGDSPPDFDADPPPRDTDDRPDGIDTPVVVVVVVVVVVVVVVPPPDPPPDD

Sequence (105 aa):
VGDIGQVVSGLASFSEGEEVVVFLEKRGASAFQLSGMAQGKYQVQRTGPGAMAVPASTGDAVLIDPKTRQETASNAKPVTLEQLKASVRAAVQAQQAAPAKKGAK

Organism: NCBI:txid2316736

Secondary structure (DSSP, 8-state):
--------TTPPP--TT--EE-EEEEETTTEEEEESGGGG-EEEEEETTEEEEEEPP-TTPPEE-TTT--EE------EEHHHHHHHHHHHHHHHHHS-------